Protein AF-A0AAE4JFV5-F1 (afdb_monomer)

Radius of gyration: 15.1 Å; Cα contacts (8 Å, |Δi|>4): 64; chains: 1; bounding box: 29×21×48 Å

pLDDT: mean 85.0, std 7.89, range [59.16, 95.56]

Solvent-accessible surface area (backbone atoms only — not comparable to full-atom values): 3944 Å² total; per-residue (Å²): 135,81,87,83,85,87,84,82,91,73,40,77,44,81,46,73,37,95,87,76,74,45,77,45,81,43,69,79,49,52,73,80,74,42,54,74,30,77,43,63,39,92,86,83,63,54,72,47,63,40,65,86,83,86,79,134

Mean predicted aligned error: 5.99 Å

Foldseek 3Di:
DDDDDDDDDKDWDWDADPPPRDIDIDIRDDPVRQQQDWDADPPPRDIDRRYDDDDD

Nearest PDB structures (foldseek):
  5jse-assembly1_C  TM=3.519E-01  e=8.929E+00  Bacteriophage sp.

Secondary structure (DSSP, 8-state):
-PPPP-------EEEE-TTT--EEEE-S--HHHHTT-EEE-TTT--EEE--PPPP-

Sequence (56 aa):
MVPEHTAYIETLAHVNCGACDGYWGLSDITKAGLTDRDWTCPHCGTENRIGEFVEE

Organism: NCBI:txid2950533

Structure (mmCIF, N/CA/C/O backbone):
data_AF-A0AAE4JFV5-F1
#
_entry.id   AF-A0AAE4JFV5-F1
#
loop_
_atom_site.group_PDB
_atom_site.id
_atom_site.type_symbol
_atom_site.label_atom_id
_atom_site.label_alt_id
_atom_site.label_comp_id
_atom_site.label_asym_id
_atom_site.label_entity_id
_atom_site.label_seq_id
_atom_site.pdbx_PDB_ins_code
_atom_site.Cartn_x
_atom_site.Cartn_y
_atom_site.Cartn_z
_atom_site.occupancy
_atom_site.B_iso_or_equiv
_atom_site.auth_seq_id
_atom_site.auth_comp_id
_atom_site.auth_asym_id
_atom_site.auth_atom_id
_atom_site.pdbx_PDB_model_num
ATOM 1 N N . MET A 1 1 ? 12.247 -4.108 -37.229 1.00 64.00 1 MET A N 1
ATOM 2 C CA . MET A 1 1 ? 12.536 -3.642 -35.857 1.00 64.00 1 MET A CA 1
ATOM 3 C C . MET A 1 1 ? 12.007 -4.709 -34.923 1.00 64.00 1 MET A C 1
ATOM 5 O O . MET A 1 1 ? 10.888 -5.157 -35.143 1.00 64.00 1 MET A O 1
ATOM 9 N N . VAL A 1 2 ? 12.824 -5.194 -33.992 1.00 74.25 2 VAL A N 1
ATOM 10 C CA . VAL A 1 2 ? 12.371 -6.155 -32.975 1.00 74.25 2 VAL A CA 1
ATOM 11 C C . VAL A 1 2 ? 11.664 -5.336 -31.891 1.00 74.25 2 VAL A C 1
ATOM 13 O O . VAL A 1 2 ? 12.207 -4.292 -31.534 1.00 74.25 2 VAL A O 1
ATOM 16 N N . PRO A 1 3 ? 10.463 -5.713 -31.421 1.00 78.50 3 PRO A N 1
ATOM 17 C CA . PRO A 1 3 ? 9.828 -4.994 -30.322 1.00 78.50 3 PRO A CA 1
ATOM 18 C C . PRO A 1 3 ? 10.724 -5.050 -29.078 1.00 78.50 3 PRO A C 1
ATOM 20 O O . PRO A 1 3 ? 11.181 -6.123 -28.686 1.00 78.50 3 PRO A O 1
ATOM 23 N N . GLU A 1 4 ? 11.001 -3.888 -28.489 1.00 83.44 4 GLU A N 1
ATOM 24 C CA . GLU A 1 4 ? 11.687 -3.790 -27.202 1.00 83.44 4 GLU A CA 1
ATOM 25 C C . GLU A 1 4 ? 10.692 -4.090 -26.077 1.00 83.44 4 GLU A C 1
ATOM 27 O O . GLU A 1 4 ? 9.559 -3.605 -26.080 1.00 83.44 4 GLU A O 1
ATOM 32 N N . HIS A 1 5 ? 11.116 -4.908 -25.115 1.00 86.25 5 HIS A N 1
ATOM 33 C CA . HIS A 1 5 ? 10.353 -5.189 -23.905 1.00 86.25 5 HIS A CA 1
ATOM 34 C C . HIS A 1 5 ? 10.953 -4.404 -22.740 1.00 86.25 5 HIS A C 1
ATOM 36 O O . HIS A 1 5 ? 12.155 -4.496 -22.490 1.00 86.25 5 HIS A O 1
ATOM 42 N N . THR A 1 6 ? 10.109 -3.681 -22.005 1.00 88.00 6 THR A N 1
ATOM 43 C CA . THR A 1 6 ? 10.498 -2.994 -20.768 1.00 88.00 6 THR A CA 1
ATOM 44 C C . THR A 1 6 ? 9.956 -3.763 -19.572 1.00 88.00 6 THR A C 1
ATOM 46 O O . THR A 1 6 ? 8.778 -4.117 -19.548 1.00 88.00 6 THR A O 1
ATOM 49 N N . ALA A 1 7 ? 10.808 -4.007 -18.578 1.00 85.81 7 ALA A N 1
ATOM 50 C CA . ALA A 1 7 ? 10.428 -4.597 -17.300 1.00 85.81 7 ALA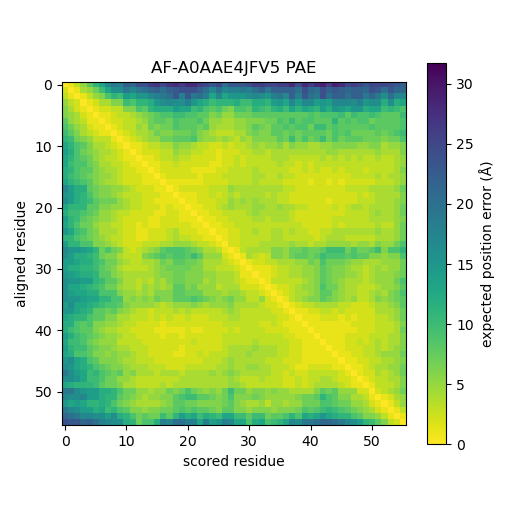 A CA 1
ATOM 51 C C . ALA A 1 7 ? 10.765 -3.629 -16.160 1.00 85.81 7 ALA A C 1
ATOM 53 O O . ALA A 1 7 ? 11.793 -2.951 -16.206 1.00 85.81 7 ALA A O 1
ATOM 54 N N . TYR A 1 8 ? 9.914 -3.602 -15.137 1.00 79.50 8 TYR A N 1
ATOM 55 C CA . TYR A 1 8 ? 10.100 -2.818 -13.918 1.00 79.50 8 TYR A CA 1
ATOM 56 C C . TYR A 1 8 ? 10.060 -3.756 -12.713 1.00 79.50 8 TYR A C 1
ATOM 58 O O . TYR A 1 8 ? 9.307 -4.728 -12.710 1.00 79.50 8 TYR A O 1
ATOM 66 N N . ILE A 1 9 ? 10.886 -3.473 -11.707 1.00 81.25 9 ILE A N 1
ATOM 67 C CA . ILE A 1 9 ? 10.810 -4.137 -10.405 1.00 81.25 9 ILE A CA 1
ATOM 68 C C . ILE A 1 9 ? 10.048 -3.192 -9.487 1.00 81.25 9 ILE A C 1
ATOM 70 O O . ILE A 1 9 ? 10.537 -2.101 -9.199 1.00 81.25 9 ILE A O 1
ATOM 74 N N . GLU A 1 10 ? 8.874 -3.617 -9.037 1.00 80.38 10 GLU A N 1
ATOM 75 C CA . GLU A 1 10 ? 8.071 -2.886 -8.060 1.00 80.38 10 GLU A CA 1
ATOM 76 C C . GLU A 1 10 ? 8.030 -3.625 -6.719 1.00 80.38 10 GLU A C 1
ATOM 78 O O . GLU A 1 10 ? 8.243 -4.838 -6.638 1.00 80.38 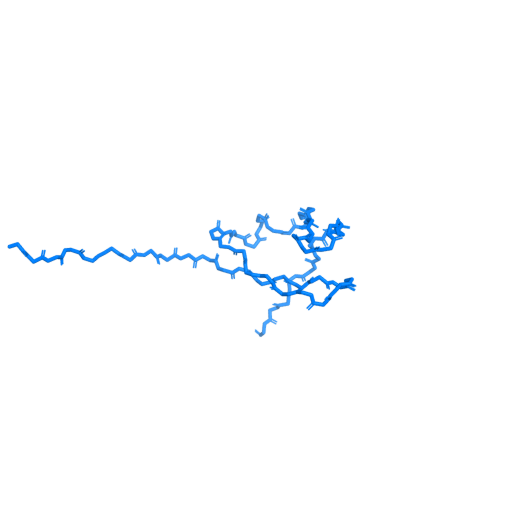10 GLU A O 1
ATOM 83 N N . THR A 1 11 ? 7.761 -2.876 -5.651 1.00 83.75 11 THR A N 1
ATOM 84 C CA . THR A 1 11 ? 7.414 -3.445 -4.346 1.00 83.75 11 THR A CA 1
ATOM 85 C C . THR A 1 11 ? 5.902 -3.377 -4.184 1.00 83.75 11 THR A C 1
ATOM 87 O O . THR A 1 11 ? 5.317 -2.301 -4.301 1.00 83.75 11 THR A O 1
ATOM 90 N N . LEU A 1 12 ? 5.290 -4.528 -3.907 1.00 87.50 12 LEU A N 1
ATOM 91 C CA . LEU A 1 12 ? 3.854 -4.666 -3.697 1.00 87.50 12 LEU A CA 1
ATOM 92 C C . LEU A 1 12 ? 3.576 -4.935 -2.219 1.00 87.50 12 LEU A C 1
ATOM 94 O O . LEU A 1 12 ? 4.129 -5.870 -1.639 1.00 87.50 12 LEU A O 1
ATOM 98 N N . ALA A 1 13 ? 2.690 -4.143 -1.624 1.00 86.44 13 ALA A N 1
ATOM 99 C CA . ALA A 1 13 ? 2.169 -4.394 -0.288 1.00 86.44 13 ALA A CA 1
ATOM 100 C C . ALA A 1 13 ? 0.696 -4.777 -0.342 1.00 86.44 13 ALA A C 1
ATOM 102 O O . ALA A 1 13 ? -0.070 -4.229 -1.132 1.00 86.44 13 ALA A O 1
ATOM 103 N N . HIS A 1 14 ? 0.290 -5.674 0.545 1.00 89.38 14 HIS A N 1
ATOM 104 C CA . HIS A 1 14 ? -1.090 -6.113 0.641 1.00 89.38 14 HIS A CA 1
ATOM 105 C C . HIS A 1 14 ? -1.741 -5.601 1.921 1.00 89.38 14 HIS A C 1
ATOM 107 O O . HIS A 1 14 ? -1.176 -5.728 3.005 1.00 89.38 14 HIS A O 1
ATOM 113 N N . VAL A 1 15 ? -2.943 -5.042 1.793 1.00 88.81 15 VAL A N 1
ATOM 114 C CA . VAL A 1 15 ? -3.709 -4.467 2.902 1.00 88.81 15 VAL A CA 1
ATOM 115 C C . VAL A 1 15 ? -5.109 -5.065 2.919 1.00 88.81 15 VAL A C 1
ATOM 117 O O . VAL A 1 15 ? -5.789 -5.120 1.893 1.00 88.81 15 VAL A O 1
ATOM 120 N N . ASN A 1 16 ? -5.555 -5.488 4.099 1.00 90.69 16 ASN A N 1
ATOM 121 C CA . ASN A 1 16 ? -6.932 -5.896 4.343 1.00 90.69 16 ASN A CA 1
ATOM 122 C C . ASN A 1 16 ? -7.696 -4.782 5.078 1.00 90.69 16 ASN A C 1
ATOM 124 O O . ASN A 1 16 ? -7.165 -4.131 5.977 1.00 90.69 16 ASN A O 1
ATOM 128 N N . CYS A 1 17 ? -8.959 -4.578 4.707 1.00 91.62 17 CYS A N 1
ATOM 129 C CA . CYS A 1 17 ? -9.878 -3.743 5.462 1.00 91.62 17 CYS A CA 1
ATOM 130 C C . CYS A 1 17 ? -10.603 -4.571 6.527 1.00 91.62 17 CYS A C 1
ATOM 132 O O . CYS A 1 17 ? -11.533 -5.299 6.196 1.00 91.62 17 CYS A O 1
ATOM 134 N N . GLY A 1 18 ? -10.291 -4.354 7.806 1.00 88.38 18 GLY A N 1
ATOM 135 C CA . GLY A 1 18 ? -10.971 -5.035 8.918 1.00 88.38 18 GLY A CA 1
ATOM 136 C C . GLY A 1 18 ? -12.451 -4.667 9.130 1.00 88.38 18 GLY A C 1
ATOM 137 O O . GLY A 1 18 ? -13.053 -5.142 10.086 1.00 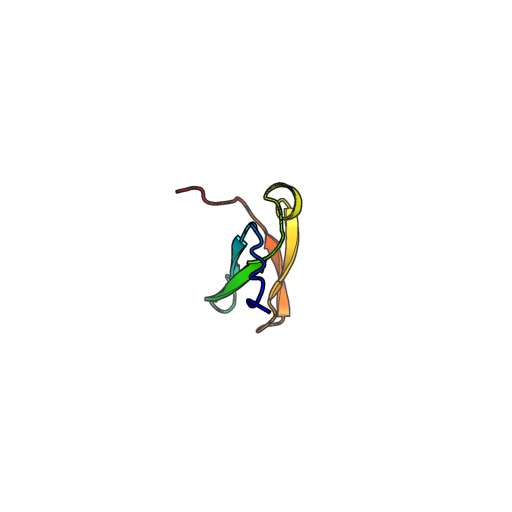88.38 18 GLY A O 1
ATOM 138 N N . ALA A 1 19 ? -13.038 -3.798 8.294 1.00 92.81 19 ALA A N 1
ATOM 139 C CA . ALA A 1 19 ? -14.454 -3.418 8.370 1.00 92.81 19 ALA A CA 1
ATOM 140 C C . ALA A 1 19 ? -15.331 -4.087 7.298 1.00 92.81 19 ALA A C 1
ATOM 142 O O . ALA A 1 19 ? -16.510 -4.330 7.543 1.00 92.81 19 ALA A O 1
ATOM 143 N N . CYS A 1 20 ? -14.786 -4.351 6.105 1.00 93.75 20 CYS A N 1
ATOM 144 C CA . CYS A 1 20 ? -15.532 -4.963 5.000 1.00 93.75 20 CYS A CA 1
ATOM 145 C C . CYS A 1 20 ? -14.832 -6.185 4.389 1.00 93.75 20 CYS A C 1
ATOM 147 O O . CYS A 1 20 ? -15.229 -6.627 3.313 1.00 93.75 20 CYS A O 1
ATOM 149 N N . ASP A 1 21 ? -13.753 -6.657 5.017 1.00 91.56 21 ASP A N 1
ATOM 150 C CA . ASP A 1 21 ? -12.903 -7.781 4.603 1.00 91.56 21 ASP A CA 1
ATOM 151 C C . ASP A 1 21 ? -12.316 -7.670 3.183 1.00 91.56 21 ASP A C 1
ATOM 153 O O . ASP A 1 21 ? -11.847 -8.647 2.599 1.00 91.56 21 ASP A O 1
ATOM 157 N N . GLY A 1 22 ? -12.301 -6.459 2.615 1.00 92.25 22 GLY A N 1
ATOM 158 C CA . GLY A 1 22 ? -11.726 -6.193 1.297 1.00 92.25 22 GLY A CA 1
ATOM 159 C C . GLY A 1 22 ? -10.200 -6.283 1.313 1.00 92.25 22 GLY A C 1
ATOM 160 O O . GLY A 1 22 ? -9.567 -5.868 2.282 1.00 92.25 22 GLY A O 1
ATOM 161 N N . TYR A 1 23 ? -9.608 -6.773 0.225 1.00 92.25 23 TYR A N 1
ATOM 162 C CA . TYR A 1 23 ? -8.163 -6.962 0.083 1.00 92.25 23 TYR A CA 1
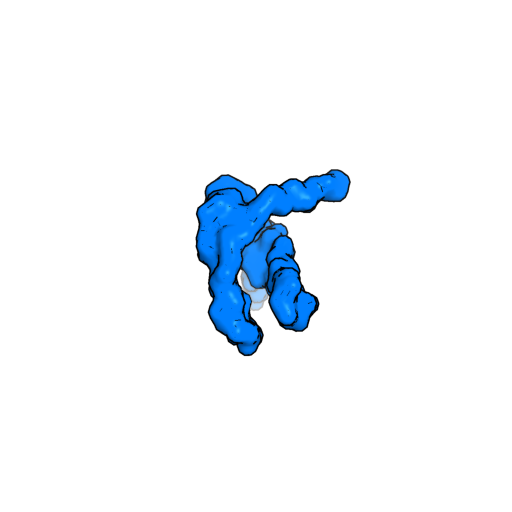ATOM 163 C C . TYR A 1 23 ? -7.614 -6.142 -1.084 1.00 92.25 23 TYR A C 1
ATOM 165 O O . TYR A 1 23 ? -8.191 -6.149 -2.172 1.00 92.25 23 TYR A O 1
ATOM 173 N N . TRP A 1 24 ? -6.504 -5.441 -0.856 1.00 91.69 24 TRP A N 1
ATOM 174 C CA . TRP A 1 24 ? -5.959 -4.457 -1.789 1.00 91.69 24 TRP A CA 1
ATOM 175 C C . TRP A 1 24 ? -4.449 -4.599 -1.926 1.00 91.69 24 TRP A C 1
ATOM 177 O O . TRP A 1 24 ? -3.740 -4.721 -0.929 1.00 91.69 24 TRP A O 1
ATOM 187 N N . GLY A 1 25 ? -3.969 -4.540 -3.167 1.00 90.44 25 GLY A N 1
ATOM 188 C CA . GLY A 1 25 ? -2.554 -4.379 -3.483 1.00 90.44 25 GLY A CA 1
ATOM 189 C C . GLY A 1 25 ? -2.209 -2.899 -3.634 1.00 90.44 25 GLY A C 1
ATOM 190 O O . GLY A 1 25 ? -2.913 -2.163 -4.326 1.00 90.44 25 GLY A O 1
ATOM 191 N N . LEU A 1 26 ? -1.134 -2.466 -2.985 1.00 87.56 26 LEU A N 1
ATOM 19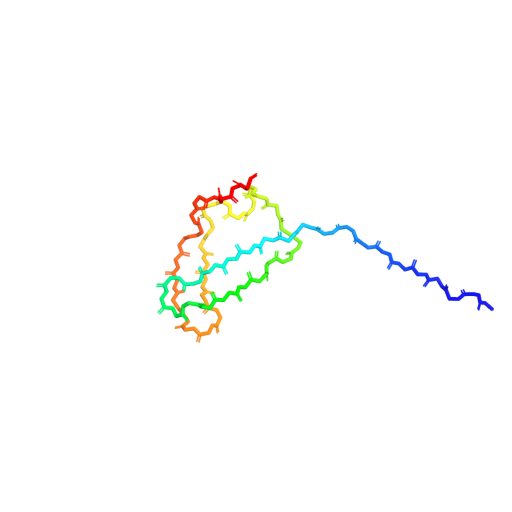2 C CA . LEU A 1 26 ? -0.548 -1.138 -3.107 1.00 87.56 26 LEU A CA 1
ATOM 193 C C . LEU A 1 26 ? 0.816 -1.279 -3.792 1.00 87.56 26 LEU A C 1
ATOM 195 O O . LEU A 1 26 ? 1.737 -1.860 -3.216 1.00 87.56 26 LEU A O 1
ATOM 199 N N . SER A 1 27 ? 0.910 -0.777 -5.022 1.00 88.06 27 SER A N 1
ATOM 200 C CA . SER A 1 27 ? 2.117 -0.795 -5.861 1.00 88.06 27 SER A CA 1
ATOM 201 C C . SER A 1 27 ? 3.065 0.371 -5.571 1.00 88.06 27 SER A C 1
ATOM 203 O O . SER A 1 27 ? 2.659 1.380 -4.990 1.00 88.06 27 SER A O 1
ATOM 205 N N . ASP A 1 28 ? 4.317 0.232 -6.025 1.00 77.62 28 ASP A N 1
ATOM 206 C CA . ASP A 1 28 ? 5.373 1.258 -5.991 1.00 77.62 28 ASP A CA 1
ATOM 207 C C . ASP A 1 28 ? 5.589 1.911 -4.618 1.00 77.62 28 ASP A C 1
ATOM 209 O O . ASP A 1 28 ? 5.825 3.116 -4.487 1.00 77.62 28 ASP A O 1
ATOM 213 N N . ILE A 1 29 ? 5.521 1.105 -3.558 1.00 81.12 29 ILE A N 1
ATOM 214 C CA . ILE A 1 29 ? 5.597 1.609 -2.190 1.00 81.12 29 ILE A CA 1
ATOM 215 C C . ILE A 1 29 ? 6.633 0.868 -1.350 1.00 81.12 29 ILE A C 1
ATOM 217 O O . ILE A 1 29 ? 6.852 -0.328 -1.500 1.00 81.12 29 ILE A O 1
ATOM 221 N N . THR A 1 30 ? 7.296 1.585 -0.444 1.00 81.81 30 THR A N 1
ATOM 222 C CA . THR A 1 30 ? 8.278 0.999 0.477 1.00 81.81 30 THR A CA 1
ATOM 223 C C . THR A 1 30 ? 7.629 0.660 1.816 1.00 81.81 30 THR A C 1
ATOM 225 O O . THR A 1 30 ? 6.676 1.325 2.226 1.00 81.81 30 THR A O 1
ATOM 228 N N . LYS A 1 31 ? 8.187 -0.315 2.553 1.00 76.56 31 LYS A N 1
ATOM 229 C CA . LYS A 1 31 ? 7.758 -0.637 3.932 1.00 76.56 31 LYS A CA 1
ATOM 230 C C . LYS A 1 31 ? 7.708 0.626 4.802 1.00 76.56 31 LYS A C 1
ATOM 232 O O . LYS A 1 31 ? 6.688 0.916 5.413 1.00 76.56 31 LYS A O 1
ATOM 237 N N . ALA A 1 32 ? 8.762 1.445 4.748 1.00 79.31 32 ALA A N 1
ATOM 238 C CA . ALA A 1 32 ? 8.842 2.715 5.474 1.00 79.31 32 ALA A CA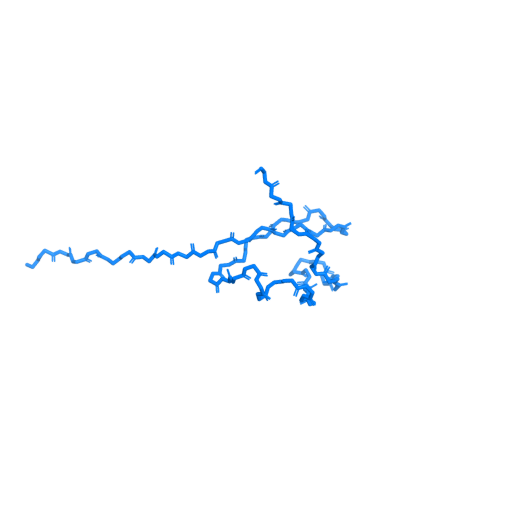 1
ATOM 239 C C . ALA A 1 32 ? 7.770 3.745 5.063 1.00 79.31 32 ALA A C 1
ATOM 241 O O . ALA A 1 32 ? 7.368 4.554 5.889 1.00 79.31 32 ALA A O 1
ATOM 242 N N . GLY A 1 33 ? 7.310 3.729 3.806 1.00 79.50 33 GLY A N 1
ATOM 243 C CA . GLY A 1 33 ? 6.257 4.623 3.310 1.00 79.50 33 GLY A CA 1
ATOM 244 C C . GLY A 1 33 ? 4.829 4.171 3.635 1.00 79.50 33 GLY A C 1
ATOM 245 O O . GLY A 1 33 ? 3.883 4.923 3.389 1.00 79.50 33 GLY A O 1
ATOM 246 N N . LEU A 1 34 ? 4.666 2.951 4.152 1.00 80.75 34 LEU A N 1
ATOM 247 C CA . LEU A 1 34 ? 3.385 2.399 4.590 1.00 80.75 34 LEU A CA 1
ATOM 248 C C . LEU A 1 34 ? 3.241 2.366 6.111 1.00 80.75 34 LEU A C 1
ATOM 250 O O . LEU A 1 34 ? 2.115 2.467 6.592 1.00 80.75 34 LEU A O 1
ATOM 254 N N . THR A 1 35 ? 4.341 2.229 6.860 1.00 78.75 35 THR A N 1
ATOM 255 C CA . THR A 1 35 ? 4.295 2.252 8.326 1.00 78.75 35 THR A CA 1
ATOM 256 C C . THR A 1 35 ? 3.609 3.525 8.806 1.00 78.75 35 THR A C 1
ATOM 258 O O . THR A 1 35 ? 3.982 4.622 8.393 1.00 78.75 35 THR A O 1
ATOM 261 N N . ASP A 1 36 ? 2.619 3.379 9.687 1.00 78.50 36 ASP A N 1
ATOM 262 C CA . ASP A 1 36 ? 1.895 4.487 10.317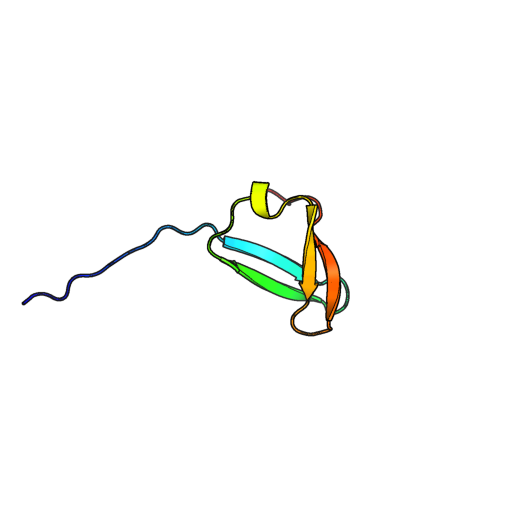 1.00 78.50 36 ASP A CA 1
ATOM 263 C C . ASP A 1 36 ? 1.149 5.418 9.348 1.00 78.50 36 ASP A C 1
ATOM 265 O O . ASP A 1 36 ? 0.755 6.524 9.723 1.00 78.50 36 ASP A O 1
ATOM 269 N N . ARG A 1 37 ? 0.917 4.972 8.112 1.00 84.88 37 ARG A N 1
ATOM 270 C CA . ARG A 1 37 ? 0.163 5.728 7.115 1.00 84.88 37 ARG A CA 1
ATOM 271 C C . ARG A 1 37 ? -1.337 5.539 7.312 1.00 84.88 37 ARG A C 1
ATOM 273 O O . ARG A 1 37 ? -1.815 4.410 7.412 1.00 84.88 37 ARG A O 1
ATOM 280 N N . ASP A 1 38 ? -2.082 6.638 7.291 1.00 90.06 38 ASP A N 1
ATOM 281 C CA . ASP A 1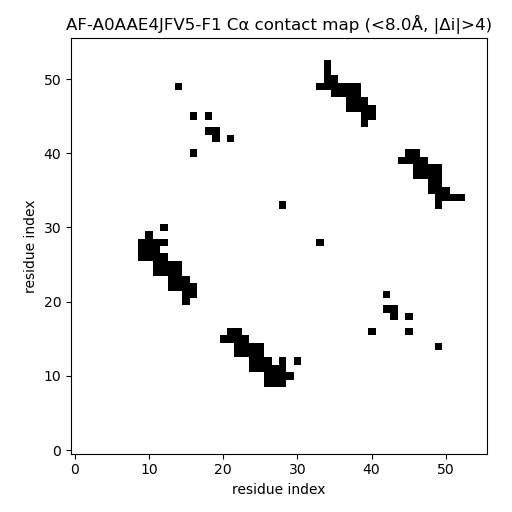 38 ? -3.540 6.582 7.213 1.00 90.06 38 ASP A CA 1
ATOM 282 C C . ASP A 1 38 ? -3.973 6.056 5.843 1.00 90.06 38 ASP A C 1
ATOM 284 O O . ASP A 1 38 ? -3.475 6.478 4.790 1.00 90.06 38 ASP A O 1
ATOM 288 N N . TRP A 1 39 ? -4.897 5.102 5.860 1.00 90.00 39 TRP A N 1
ATOM 289 C CA . TRP A 1 39 ? -5.440 4.476 4.672 1.00 90.00 39 TRP A CA 1
ATOM 290 C C . TRP A 1 39 ? -6.962 4.441 4.735 1.00 90.00 39 TRP A C 1
ATOM 292 O O . TRP A 1 39 ? -7.568 3.960 5.693 1.00 90.00 39 TRP A O 1
ATOM 302 N N . THR A 1 40 ? -7.582 4.933 3.668 1.00 93.75 40 THR A N 1
ATOM 303 C CA . THR A 1 40 ? -9.029 4.891 3.482 1.00 93.75 40 THR A CA 1
ATOM 304 C C . THR A 1 40 ? -9.377 3.740 2.551 1.00 93.75 40 THR A C 1
ATOM 306 O O . THR A 1 40 ? -8.892 3.678 1.419 1.00 93.75 40 THR A O 1
ATOM 309 N N . CYS A 1 41 ? -10.243 2.834 3.002 1.00 94.06 41 CYS A N 1
ATOM 310 C CA . CYS A 1 41 ? -10.702 1.729 2.175 1.00 94.06 41 CYS A CA 1
ATOM 311 C C . CYS A 1 41 ? -11.476 2.252 0.950 1.00 94.06 41 CYS A C 1
ATOM 313 O O . CYS A 1 41 ? -12.501 2.918 1.131 1.00 94.06 41 CYS A O 1
ATOM 315 N N . PRO A 1 42 ? -11.080 1.892 -0.288 1.00 93.44 42 PRO A N 1
ATOM 316 C CA . PRO A 1 42 ? -11.763 2.349 -1.501 1.00 93.44 42 PRO A CA 1
ATOM 317 C C . PRO A 1 42 ? -13.210 1.860 -1.635 1.00 93.44 42 PRO A C 1
ATOM 319 O O . PRO A 1 42 ? -13.982 2.434 -2.397 1.00 93.44 42 PRO A O 1
ATOM 322 N N . HIS A 1 43 ? -13.574 0.783 -0.932 1.00 94.56 43 HIS A N 1
ATOM 323 C CA . HIS A 1 43 ? -14.896 0.168 -1.037 1.00 94.56 43 HIS A CA 1
ATOM 324 C C . HIS A 1 43 ? -15.895 0.711 -0.008 1.00 94.56 43 HIS A C 1
ATOM 326 O O . HIS A 1 43 ? -16.988 1.122 -0.385 1.00 94.56 43 HIS A O 1
ATOM 332 N N . CYS A 1 44 ? -15.545 0.720 1.283 1.00 95.56 44 CYS A N 1
ATOM 333 C CA . CYS A 1 44 ? -16.468 1.126 2.353 1.00 95.56 44 CYS A CA 1
ATOM 334 C C . CYS A 1 44 ? -16.189 2.519 2.937 1.00 95.56 44 CYS A C 1
ATOM 336 O O . CYS A 1 44 ? -16.968 2.992 3.761 1.00 95.56 44 CYS A O 1
ATOM 338 N N . GLY A 1 45 ? -15.086 3.169 2.553 1.00 95.31 45 GLY A N 1
ATOM 339 C CA . GLY A 1 45 ? -14.707 4.490 3.057 1.00 95.31 45 GLY A CA 1
ATOM 340 C C . GLY A 1 45 ? -14.179 4.507 4.494 1.00 95.31 45 GLY A C 1
ATOM 341 O O . GLY A 1 45 ? -13.906 5.582 5.017 1.00 95.31 45 GLY A O 1
ATOM 342 N N . THR A 1 46 ? -14.023 3.351 5.149 1.00 94.88 46 THR A N 1
ATOM 343 C CA . THR A 1 46 ? -13.414 3.283 6.483 1.00 94.88 46 THR A CA 1
ATOM 344 C C . THR A 1 46 ? -11.970 3.763 6.427 1.00 94.88 46 THR A C 1
ATOM 346 O O . THR A 1 46 ? -11.168 3.230 5.660 1.00 94.88 46 THR A O 1
ATOM 349 N N . GLU A 1 47 ? -11.644 4.735 7.270 1.00 93.69 47 GLU A N 1
ATOM 350 C CA . GLU A 1 47 ? -10.286 5.215 7.488 1.00 93.69 47 GLU A CA 1
ATOM 351 C C . GLU A 1 47 ? -9.678 4.503 8.695 1.00 93.69 47 GLU A C 1
ATOM 353 O O . GLU A 1 47 ? -10.297 4.422 9.756 1.00 93.69 47 GLU A O 1
ATOM 358 N N . ASN A 1 48 ? -8.485 3.946 8.516 1.00 87.81 48 ASN A N 1
ATOM 359 C CA . ASN A 1 48 ? -7.689 3.365 9.586 1.00 87.81 48 ASN A CA 1
ATOM 360 C C . ASN A 1 48 ? -6.205 3.502 9.262 1.00 87.81 48 ASN A C 1
ATOM 362 O O . ASN A 1 48 ? -5.804 3.574 8.100 1.00 87.81 48 ASN A O 1
ATOM 366 N N . ARG A 1 49 ? -5.378 3.478 10.304 1.00 88.44 49 ARG A N 1
ATOM 367 C CA . ARG A 1 49 ? -3.928 3.464 10.135 1.00 88.44 49 ARG A CA 1
ATOM 368 C C . ARG A 1 49 ? -3.457 2.072 9.728 1.00 88.44 49 ARG A C 1
ATOM 370 O O . ARG A 1 49 ? -3.893 1.079 10.313 1.00 88.44 49 ARG A O 1
ATOM 377 N N . ILE A 1 50 ? -2.557 1.994 8.752 1.00 86.44 50 ILE A N 1
ATOM 378 C CA . ILE A 1 50 ? -1.873 0.744 8.418 1.00 86.44 50 ILE A CA 1
ATOM 379 C C . ILE A 1 50 ? -0.998 0.364 9.615 1.00 86.44 50 ILE A C 1
ATOM 381 O O . ILE A 1 50 ? -0.148 1.142 10.055 1.00 86.44 50 ILE A O 1
ATOM 385 N N . GLY A 1 51 ? -1.295 -0.806 10.181 1.00 77.81 51 GLY A N 1
ATOM 386 C CA . GLY A 1 51 ? -0.657 -1.330 11.383 1.00 77.81 51 GLY A CA 1
A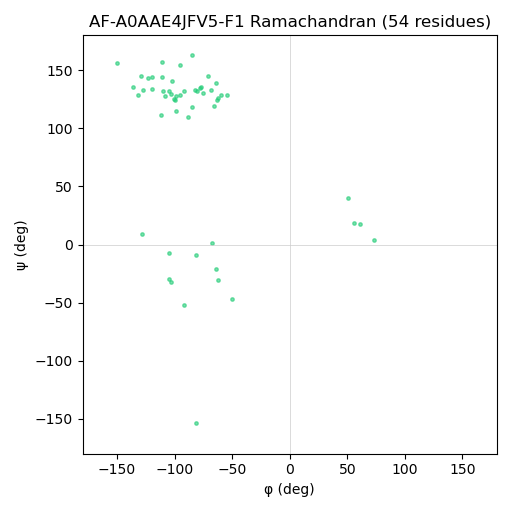TOM 387 C C . GLY A 1 51 ? 0.686 -2.007 11.112 1.00 77.81 51 GLY A C 1
ATOM 388 O O . GLY A 1 51 ? 1.389 -1.693 10.154 1.00 77.81 51 GLY A O 1
ATOM 389 N N . GLU A 1 52 ? 1.041 -2.949 11.984 1.00 74.50 52 GLU A N 1
ATOM 390 C CA . GLU A 1 52 ? 2.268 -3.734 11.852 1.00 74.50 52 GLU A CA 1
ATOM 391 C C . GLU A 1 52 ? 2.247 -4.599 10.582 1.00 74.50 52 GLU A C 1
ATOM 393 O O . GLU A 1 52 ? 1.229 -5.202 10.233 1.00 74.50 52 GLU A O 1
ATOM 398 N N . PHE A 1 53 ? 3.386 -4.664 9.890 1.00 76.88 53 PHE A N 1
ATOM 399 C CA . PHE A 1 53 ? 3.561 -5.572 8.760 1.00 76.88 53 PHE A CA 1
ATOM 400 C C . PHE A 1 53 ? 3.748 -6.984 9.275 1.00 76.88 53 PHE A C 1
ATOM 402 O O . PHE A 1 53 ? 4.619 -7.231 10.105 1.00 76.88 53 PHE A O 1
ATOM 409 N N . VAL A 1 54 ? 2.988 -7.910 8.709 1.00 76.69 54 VAL A N 1
ATOM 410 C CA . VAL A 1 54 ? 3.229 -9.332 8.908 1.00 76.69 54 VAL A CA 1
ATOM 411 C C . VAL A 1 54 ? 4.288 -9.762 7.897 1.00 76.69 54 VAL A C 1
ATOM 413 O O . VAL A 1 54 ? 4.091 -9.618 6.691 1.00 76.69 54 VAL A O 1
ATOM 416 N N . GLU A 1 55 ? 5.426 -10.233 8.393 1.00 69.62 55 GLU A N 1
ATOM 417 C CA . GLU A 1 55 ? 6.463 -10.889 7.593 1.00 69.62 55 GLU A CA 1
ATOM 418 C C . GLU A 1 55 ? 6.277 -12.405 7.767 1.00 69.62 55 GLU A C 1
ATOM 420 O O . GLU A 1 55 ? 6.134 -12.866 8.902 1.00 69.62 55 GLU A O 1
ATOM 425 N N . GLU A 1 56 ? 6.194 -13.152 6.659 1.00 59.16 56 GLU A N 1
ATOM 426 C CA . GLU A 1 56 ? 6.179 -14.629 6.670 1.00 59.16 56 GLU A CA 1
ATOM 427 C C . GLU A 1 56 ? 7.551 -15.215 7.035 1.00 59.16 56 GLU A C 1
ATOM 429 O O . GLU A 1 56 ? 8.581 -14.654 6.588 1.00 59.16 56 GLU A O 1
#